Protein AF-A0AAD5XDE0-F1 (afdb_monomer)

Solvent-accessible surface area (backbone atoms only — not comparable to full-atom values): 5810 Å² total; per-residue (Å²): 108,71,64,60,55,40,43,76,72,72,43,90,77,86,78,88,85,82,67,97,66,61,72,67,60,57,49,52,55,57,67,74,42,80,64,44,77,44,78,33,34,77,71,50,62,71,32,70,64,49,51,50,52,54,50,50,36,52,75,72,69,40,50,71,48,80,42,72,55,66,83,90,67,62,72,61,60,48,44,72,79,40,73,67,70,83,78,82,81,129

Mean predicted aligned error: 9.75 Å

Secondary structure (DSSP, 8-state):
-HHHHHHHTT-------S----HHHHHHHHHH-SEEEEEE-HHHHTSHHHHHHHHHHHHTT-EEEEEE--SS-THHHHHHH-TTTT----

Sequence (90 aa):
PIAFLLEQNGFNVLFDKGVNVDSELYQSIIDDADLVVAFLSDDYAQSQNCQFELTLSKKKGKQIIPVYLTHSDLVKQITDIFPTWGKQCK

Structure (mmCIF, N/CA/C/O backbone):
data_AF-A0AAD5XDE0-F1
#
_entry.id   AF-A0AAD5XDE0-F1
#
loop_
_atom_site.group_PDB
_atom_site.id
_atom_site.type_symbol
_atom_site.label_atom_id
_atom_site.label_alt_id
_atom_site.label_comp_id
_atom_site.label_asym_id
_atom_site.label_entity_id
_atom_site.label_seq_id
_atom_site.pdbx_PDB_ins_code
_atom_site.Cartn_x
_atom_site.Cartn_y
_atom_site.Cartn_z
_atom_site.occupancy
_atom_site.B_iso_or_equiv
_atom_site.auth_seq_id
_atom_site.au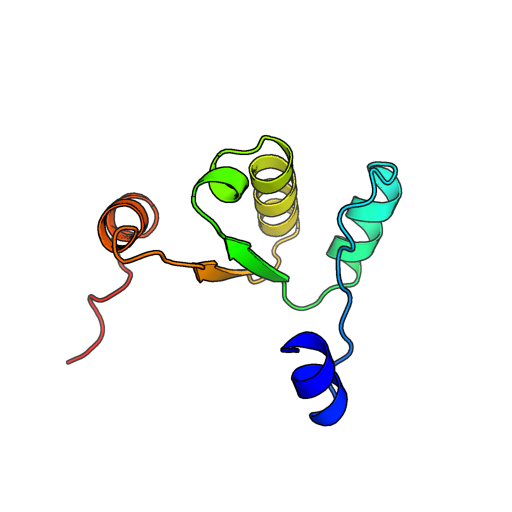th_comp_id
_atom_site.auth_asym_id
_atom_site.auth_atom_id
_atom_site.pdbx_PDB_model_num
ATOM 1 N N . PRO A 1 1 ? -10.457 -7.450 -12.684 1.00 71.25 1 PRO A N 1
ATOM 2 C CA . PRO A 1 1 ? -9.556 -6.632 -11.830 1.00 71.25 1 PRO A CA 1
ATOM 3 C C . PRO A 1 1 ? -9.819 -6.944 -10.355 1.00 71.25 1 PRO A C 1
ATOM 5 O O . PRO A 1 1 ? -10.974 -7.187 -10.020 1.00 71.25 1 PRO A O 1
ATOM 8 N N . ILE A 1 2 ? -8.796 -6.981 -9.495 1.00 79.88 2 ILE A N 1
ATOM 9 C CA . ILE A 1 2 ? -8.979 -7.381 -8.088 1.00 79.88 2 ILE A CA 1
ATOM 10 C C . ILE A 1 2 ? -9.934 -6.448 -7.327 1.00 79.88 2 ILE A C 1
ATOM 12 O O . ILE A 1 2 ? -10.767 -6.939 -6.577 1.00 79.88 2 ILE A O 1
ATOM 16 N N . ALA A 1 3 ? -9.906 -5.141 -7.616 1.00 82.00 3 ALA A N 1
ATOM 17 C CA . ALA A 1 3 ? -10.842 -4.165 -7.053 1.00 82.00 3 ALA A CA 1
ATOM 18 C C . ALA A 1 3 ? -12.308 -4.540 -7.331 1.00 82.00 3 ALA A C 1
ATOM 20 O O . ALA A 1 3 ? -13.087 -4.680 -6.398 1.00 82.00 3 ALA A O 1
ATOM 21 N N . PHE A 1 4 ? -12.647 -4.836 -8.591 1.00 81.44 4 PHE A N 1
ATOM 22 C CA . PHE A 1 4 ? -13.998 -5.266 -8.969 1.00 81.44 4 PHE A CA 1
ATOM 23 C C . PHE A 1 4 ? -14.439 -6.536 -8.227 1.00 81.44 4 PHE A C 1
ATOM 25 O O . PHE A 1 4 ? -15.573 -6.629 -7.779 1.00 81.44 4 PHE A O 1
ATOM 32 N N . LEU A 1 5 ? -13.552 -7.527 -8.078 1.00 84.75 5 LEU A N 1
ATOM 33 C CA . LEU A 1 5 ? -13.891 -8.756 -7.353 1.00 84.75 5 LEU A CA 1
ATOM 34 C C . LEU A 1 5 ? -14.148 -8.484 -5.868 1.00 84.75 5 LEU A C 1
ATOM 36 O O . LEU A 1 5 ? -15.078 -9.053 -5.309 1.00 84.75 5 LEU A O 1
ATOM 40 N N . LEU A 1 6 ? -13.361 -7.614 -5.238 1.00 87.00 6 LEU A N 1
ATOM 41 C CA . LEU A 1 6 ? -13.568 -7.214 -3.847 1.00 87.00 6 LEU A CA 1
ATOM 42 C C . LEU A 1 6 ? -14.900 -6.464 -3.676 1.00 87.00 6 LEU A C 1
ATOM 44 O O . LEU A 1 6 ? -15.676 -6.805 -2.787 1.00 87.00 6 LEU A O 1
ATOM 48 N N . GLU A 1 7 ? -15.223 -5.538 -4.579 1.00 91.19 7 GLU A N 1
ATOM 49 C CA . GLU A 1 7 ? -16.519 -4.843 -4.588 1.00 91.19 7 GLU A CA 1
ATOM 50 C C . GLU A 1 7 ? -17.694 -5.826 -4.734 1.00 91.19 7 GLU A C 1
ATOM 52 O O . GLU A 1 7 ? -18.659 -5.757 -3.976 1.00 91.19 7 GLU A O 1
ATOM 57 N N . GLN A 1 8 ? -17.599 -6.804 -5.647 1.00 93.31 8 GLN A N 1
ATOM 58 C CA . GLN A 1 8 ? -18.622 -7.851 -5.814 1.00 93.31 8 GLN A CA 1
ATOM 59 C C . GLN A 1 8 ? -18.799 -8.731 -4.567 1.00 93.31 8 GLN A C 1
ATOM 61 O O . GLN A 1 8 ? -19.860 -9.322 -4.381 1.00 93.31 8 GLN A O 1
ATOM 66 N N . ASN A 1 9 ? -17.778 -8.819 -3.712 1.00 93.50 9 ASN A N 1
ATOM 67 C CA . ASN A 1 9 ? -17.829 -9.554 -2.449 1.00 93.50 9 ASN A CA 1
ATOM 68 C C . ASN A 1 9 ? -18.196 -8.657 -1.249 1.00 93.50 9 ASN A C 1
ATOM 70 O O . ASN A 1 9 ? -18.099 -9.101 -0.108 1.00 93.50 9 ASN A O 1
ATOM 74 N N . GLY A 1 10 ? -18.649 -7.421 -1.493 1.00 94.38 10 GLY A N 1
ATOM 75 C CA . GLY A 1 10 ? -19.183 -6.526 -0.464 1.00 94.38 10 GLY A CA 1
ATOM 76 C C . GLY A 1 10 ? -18.139 -5.693 0.280 1.00 94.38 10 GLY A C 1
ATOM 77 O O . GLY A 1 10 ? -18.463 -5.112 1.314 1.00 94.38 10 GLY A O 1
ATOM 78 N N . PHE A 1 11 ? -16.901 -5.618 -0.218 1.00 91.31 11 PHE A N 1
ATOM 79 C CA . PHE A 1 11 ? -15.876 -4.744 0.351 1.00 91.31 11 PHE A CA 1
ATOM 80 C C . PHE A 1 11 ? -15.962 -3.331 -0.238 1.00 91.31 11 PHE A C 1
ATOM 82 O O . PHE A 1 11 ? -16.123 -3.162 -1.447 1.00 91.31 11 PHE A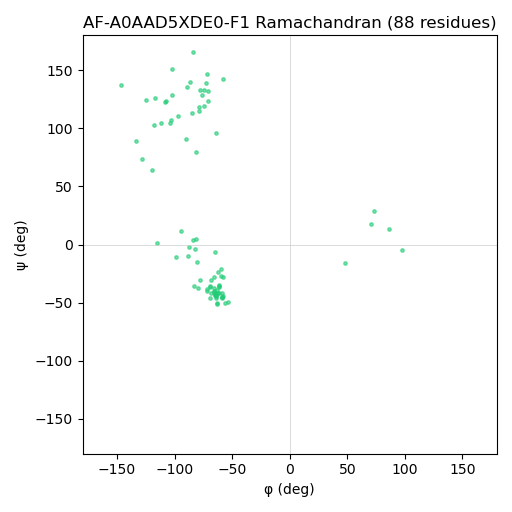 O 1
ATOM 89 N N . ASN A 1 12 ? -15.770 -2.314 0.606 1.00 91.12 12 ASN A N 1
ATOM 90 C CA . ASN A 1 12 ? -15.541 -0.943 0.153 1.00 91.12 12 ASN A CA 1
ATOM 91 C C . ASN A 1 12 ? -14.080 -0.811 -0.282 1.00 91.12 12 ASN A C 1
ATOM 93 O O . ASN A 1 12 ? -13.173 -0.947 0.539 1.00 91.12 12 ASN A O 1
ATOM 97 N N . VAL A 1 13 ? -13.847 -0.572 -1.571 1.00 89.12 13 VAL A N 1
ATOM 98 C CA . VAL A 1 13 ? -12.496 -0.510 -2.135 1.00 89.12 13 VAL A CA 1
ATOM 99 C C . VAL A 1 13 ? -12.136 0.929 -2.477 1.00 89.12 13 VAL A C 1
ATOM 101 O O . VAL A 1 13 ? -12.807 1.581 -3.272 1.00 89.12 13 VAL A O 1
ATOM 104 N N . LEU A 1 14 ? -11.027 1.399 -1.911 1.00 85.62 14 LEU A N 1
ATOM 105 C CA . LEU A 1 14 ? -10.347 2.616 -2.341 1.00 85.62 14 LEU A CA 1
ATOM 106 C C . LEU A 1 14 ? -9.132 2.200 -3.172 1.00 85.62 14 LEU A C 1
ATOM 108 O O . LEU A 1 14 ? -8.350 1.349 -2.753 1.00 85.62 14 LEU A O 1
ATOM 112 N N . PHE A 1 15 ? -8.997 2.762 -4.372 1.00 79.38 15 PHE A N 1
ATOM 113 C CA . PHE A 1 15 ? -7.932 2.408 -5.309 1.00 79.38 15 PHE A CA 1
ATOM 114 C C . PHE A 1 15 ? -7.156 3.653 -5.730 1.00 79.38 15 PHE A C 1
ATOM 116 O O . PHE A 1 15 ? -7.751 4.599 -6.255 1.00 79.38 15 PHE A O 1
ATOM 123 N N . ASP A 1 16 ? -5.835 3.633 -5.541 1.00 74.25 16 ASP A N 1
ATOM 124 C CA . ASP A 1 16 ? -4.963 4.682 -6.058 1.00 74.25 16 ASP A CA 1
ATOM 125 C C . ASP A 1 16 ? -4.801 4.524 -7.576 1.00 74.25 16 ASP A C 1
ATOM 127 O O . ASP A 1 16 ? -4.321 3.507 -8.078 1.00 74.25 16 ASP A O 1
ATOM 131 N N . LYS A 1 17 ? -5.218 5.549 -8.324 1.00 68.56 17 LYS A N 1
ATOM 132 C CA . LYS A 1 17 ? -5.089 5.598 -9.786 1.00 68.56 17 LYS A CA 1
ATOM 133 C C . LYS A 1 17 ? -3.711 6.089 -10.251 1.00 68.56 17 LYS A C 1
ATOM 135 O O . LYS A 1 17 ? -3.525 6.252 -11.454 1.00 68.56 17 LYS A O 1
ATOM 140 N N . GLY A 1 18 ? -2.768 6.331 -9.338 1.00 63.75 18 GLY A N 1
ATOM 141 C CA . GLY A 1 18 ? -1.426 6.828 -9.647 1.00 63.75 18 GLY A CA 1
ATOM 142 C C . GLY A 1 18 ? -1.418 8.301 -10.056 1.00 63.75 18 GLY A C 1
ATOM 143 O O . GLY A 1 18 ? -0.587 8.725 -10.858 1.00 63.75 18 GLY A O 1
ATOM 144 N N . VAL A 1 19 ? -2.378 9.080 -9.557 1.00 61.22 19 VAL A N 1
ATOM 145 C CA . VAL A 1 19 ? -2.421 10.530 -9.776 1.00 61.22 19 VAL A CA 1
ATOM 146 C C . VAL A 1 19 ? -1.621 11.180 -8.653 1.00 61.22 19 VAL A C 1
ATOM 148 O O . VAL A 1 19 ? -1.800 10.807 -7.504 1.00 61.22 19 VAL A O 1
ATOM 151 N N . ASN A 1 20 ? -0.763 12.159 -8.956 1.00 62.47 20 ASN A N 1
ATOM 152 C CA . ASN A 1 20 ? -0.151 12.984 -7.910 1.00 62.47 20 ASN A CA 1
ATOM 153 C C . ASN A 1 20 ? -1.257 13.779 -7.211 1.00 62.47 20 ASN A C 1
ATOM 155 O O . ASN A 1 20 ? -1.692 14.815 -7.713 1.00 62.47 20 ASN A O 1
ATOM 159 N N . VAL A 1 21 ? -1.741 13.253 -6.093 1.00 62.03 21 VAL A N 1
ATOM 160 C CA . VAL A 1 21 ? -2.705 13.918 -5.222 1.00 62.03 21 VAL A CA 1
ATOM 161 C C . VAL A 1 21 ? -1.996 14.495 -4.004 1.00 62.03 21 VAL A C 1
ATOM 163 O O . VAL A 1 21 ? -0.952 14.003 -3.575 1.00 62.03 21 VAL A O 1
ATOM 166 N N . ASP A 1 22 ? -2.551 15.581 -3.471 1.00 67.44 22 ASP A N 1
ATOM 167 C CA . ASP A 1 22 ? -1.990 16.256 -2.307 1.00 67.44 22 ASP A CA 1
ATOM 168 C C . ASP A 1 22 ? -1.888 15.299 -1.111 1.00 67.44 22 ASP A C 1
ATOM 170 O O . ASP A 1 22 ? -2.756 14.456 -0.864 1.00 67.44 22 ASP A O 1
ATOM 174 N N . SER A 1 23 ? -0.813 15.448 -0.339 1.00 67.31 23 SER A N 1
ATOM 175 C CA . SER A 1 23 ? -0.469 14.569 0.787 1.00 67.31 23 SER A CA 1
ATOM 176 C C . SER A 1 23 ? -1.538 14.512 1.887 1.00 67.31 23 SER A C 1
ATOM 178 O O . SER A 1 23 ? -1.576 13.554 2.661 1.00 67.31 23 SER A O 1
ATOM 180 N N . GLU A 1 24 ? -2.417 15.511 1.972 1.00 75.44 24 GLU A N 1
ATOM 181 C CA . GLU A 1 24 ? -3.557 15.534 2.895 1.00 75.44 24 GLU A CA 1
ATOM 182 C C . GLU A 1 24 ? -4.655 14.547 2.484 1.00 75.44 24 GLU A C 1
ATOM 184 O O . GLU A 1 24 ? -5.192 13.838 3.334 1.00 75.44 24 GLU A O 1
ATOM 189 N N . LEU A 1 25 ? -4.936 14.431 1.183 1.00 72.44 25 LEU A N 1
ATOM 190 C CA . LEU A 1 25 ? -5.935 13.495 0.671 1.00 72.44 25 LEU A CA 1
ATOM 191 C C . LEU A 1 25 ? -5.471 12.040 0.830 1.00 72.44 25 LEU A C 1
ATOM 193 O O . LEU A 1 25 ? -6.262 11.161 1.157 1.00 72.44 25 LEU A O 1
ATOM 197 N N . TYR A 1 26 ? -4.173 11.779 0.669 1.00 74.44 26 TYR A N 1
ATOM 198 C CA . TYR A 1 26 ? -3.605 10.459 0.955 1.00 74.44 26 TYR A CA 1
ATOM 199 C C . TYR A 1 26 ? -3.738 10.072 2.429 1.00 74.44 26 TYR A C 1
ATOM 201 O O . TYR A 1 26 ? -4.016 8.918 2.758 1.00 74.44 26 TYR A O 1
ATOM 209 N N . GLN A 1 27 ? -3.550 11.036 3.330 1.00 81.00 27 GLN A N 1
ATOM 210 C CA . GLN A 1 27 ? -3.690 10.792 4.759 1.00 81.00 27 GLN A CA 1
ATOM 211 C C . GLN A 1 27 ? -5.125 10.434 5.139 1.00 81.00 27 GLN A C 1
ATOM 213 O O . GLN A 1 27 ? -5.293 9.479 5.897 1.00 81.00 27 GLN A O 1
ATOM 218 N N . SER A 1 28 ? -6.125 11.137 4.595 1.00 81.88 28 SER A N 1
ATOM 219 C CA . SER A 1 28 ? -7.533 10.840 4.882 1.00 81.88 28 SER A CA 1
ATOM 220 C C . SER A 1 28 ? -7.959 9.474 4.341 1.00 81.88 28 SER A C 1
ATOM 222 O O . SER A 1 28 ? -8.600 8.711 5.057 1.00 81.88 28 SER A O 1
ATOM 224 N N . ILE A 1 29 ? -7.513 9.103 3.136 1.00 83.00 29 ILE A N 1
ATOM 225 C CA . ILE A 1 29 ? -7.781 7.777 2.554 1.00 83.00 29 ILE A CA 1
ATOM 226 C C . ILE A 1 29 ? -7.247 6.658 3.454 1.00 83.00 29 ILE A C 1
ATOM 228 O O . ILE A 1 29 ? -7.933 5.666 3.693 1.00 83.00 29 ILE A O 1
ATOM 232 N N . ILE A 1 30 ? -6.022 6.806 3.966 1.00 85.06 30 ILE A N 1
ATOM 233 C CA . ILE A 1 30 ? -5.435 5.807 4.865 1.00 85.06 30 ILE A CA 1
ATOM 234 C C . ILE A 1 30 ? -6.158 5.809 6.217 1.00 85.06 30 ILE A C 1
ATOM 236 O O . ILE A 1 30 ? -6.331 4.743 6.805 1.00 85.06 30 ILE A O 1
ATOM 240 N N . ASP A 1 31 ? -6.582 6.971 6.722 1.00 87.56 31 ASP A N 1
ATOM 241 C CA . ASP A 1 31 ? -7.335 7.071 7.978 1.00 87.56 31 ASP A CA 1
ATOM 242 C C . ASP A 1 31 ? -8.664 6.319 7.927 1.00 87.56 31 ASP A C 1
ATOM 244 O O . ASP A 1 31 ? -8.963 5.592 8.877 1.00 87.56 31 ASP A O 1
ATOM 248 N N . ASP A 1 32 ? -9.386 6.408 6.815 1.00 86.94 32 ASP A N 1
ATOM 249 C CA . ASP A 1 32 ? -10.689 5.759 6.644 1.00 86.94 32 ASP A CA 1
ATOM 250 C C . ASP A 1 32 ? -10.584 4.268 6.278 1.00 86.94 32 ASP A C 1
ATOM 252 O O . ASP A 1 32 ? -11.561 3.529 6.381 1.00 86.94 32 ASP A O 1
ATOM 256 N N . 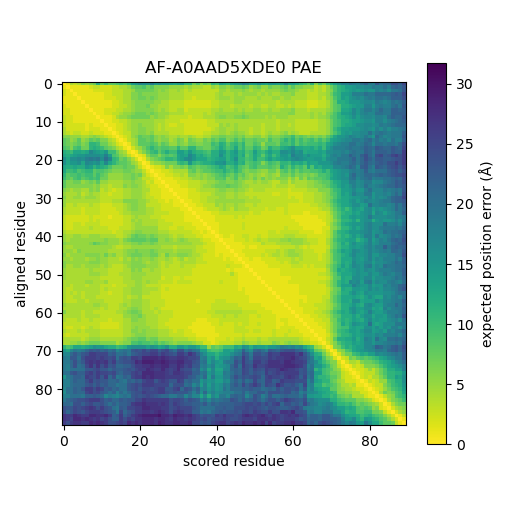ALA A 1 33 ? -9.405 3.794 5.865 1.00 90.06 33 ALA A N 1
ATOM 257 C CA . ALA A 1 33 ? -9.198 2.394 5.509 1.00 90.06 33 ALA A CA 1
ATOM 258 C C . ALA A 1 33 ? -9.044 1.495 6.749 1.00 90.06 33 ALA A C 1
ATOM 260 O O . ALA A 1 33 ? -8.227 1.765 7.634 1.00 90.06 33 ALA A O 1
ATOM 261 N N . ASP A 1 34 ? -9.752 0.365 6.773 1.00 91.38 34 ASP A N 1
ATOM 262 C CA . ASP A 1 34 ? -9.563 -0.688 7.785 1.00 91.38 34 ASP A CA 1
ATOM 263 C C . ASP A 1 34 ? -8.323 -1.556 7.502 1.00 91.38 34 ASP A C 1
ATOM 265 O O . ASP A 1 34 ? -7.670 -2.075 8.410 1.00 91.38 34 ASP A O 1
ATOM 269 N N . LEU A 1 35 ? -7.991 -1.713 6.218 1.00 91.62 35 LEU A N 1
ATOM 270 C CA . LEU A 1 35 ? -6.974 -2.622 5.701 1.00 91.62 35 LEU A CA 1
ATOM 271 C C . LEU A 1 35 ? -6.314 -2.007 4.465 1.00 91.62 35 LEU A C 1
ATOM 273 O O . LEU A 1 35 ? -7.000 -1.500 3.580 1.00 91.62 35 LEU A O 1
ATOM 277 N N . VAL A 1 36 ? -4.990 -2.115 4.368 1.00 91.50 36 VAL A N 1
ATOM 278 C CA . VAL A 1 36 ? -4.222 -1.678 3.196 1.00 91.50 36 VAL A CA 1
ATOM 279 C C . VAL A 1 36 ? -3.708 -2.901 2.445 1.00 91.50 36 VAL A C 1
ATOM 281 O O . VAL A 1 36 ? -2.979 -3.719 3.005 1.00 91.50 36 VAL A O 1
ATOM 284 N N . VAL A 1 37 ? -4.054 -3.026 1.164 1.00 90.88 37 VAL A N 1
ATOM 285 C CA . VAL A 1 37 ? -3.489 -4.050 0.271 1.00 90.88 37 VAL A CA 1
ATOM 286 C C . VAL A 1 37 ? -2.453 -3.382 -0.626 1.00 90.88 37 VAL A C 1
ATOM 288 O O 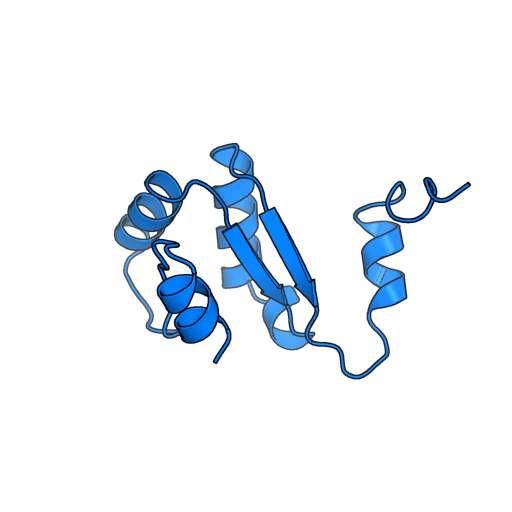. VAL A 1 37 ? -2.805 -2.621 -1.523 1.00 90.88 37 VAL A O 1
ATOM 291 N N . ALA A 1 38 ? -1.174 -3.651 -0.370 1.00 89.56 38 ALA A N 1
ATOM 292 C CA . ALA A 1 38 ? -0.068 -3.015 -1.078 1.00 89.56 38 ALA A CA 1
ATOM 293 C C . ALA A 1 38 ? 0.429 -3.920 -2.207 1.00 89.56 38 ALA A C 1
ATOM 295 O O . ALA A 1 38 ? 1.032 -4.961 -1.945 1.00 89.56 38 ALA A O 1
ATOM 296 N N . PHE A 1 39 ? 0.191 -3.530 -3.459 1.00 87.00 39 PHE A N 1
ATOM 297 C CA . PHE A 1 39 ? 0.715 -4.241 -4.625 1.00 87.00 39 PHE A CA 1
ATOM 298 C C . PHE A 1 39 ? 2.135 -3.767 -4.932 1.00 87.00 39 PHE A C 1
ATOM 300 O O . PHE A 1 39 ? 2.343 -2.620 -5.313 1.00 87.00 39 PHE A O 1
ATOM 307 N N . LEU A 1 40 ? 3.115 -4.649 -4.754 1.00 86.69 40 LEU A N 1
ATOM 308 C CA . LEU A 1 40 ? 4.535 -4.313 -4.791 1.00 86.69 40 LEU A CA 1
ATOM 309 C C . LEU A 1 40 ? 5.199 -4.943 -6.017 1.00 86.69 40 LEU A C 1
ATOM 311 O O . LEU A 1 40 ? 5.444 -6.148 -6.028 1.00 86.69 40 LEU A O 1
ATOM 315 N N . SER A 1 41 ? 5.489 -4.139 -7.041 1.00 84.00 41 SER A N 1
ATOM 316 C CA . SER A 1 41 ? 6.483 -4.493 -8.065 1.00 84.00 41 SER A CA 1
ATOM 317 C C . SER A 1 41 ? 7.893 -4.123 -7.593 1.00 84.00 41 SER A C 1
ATOM 319 O O . SER A 1 41 ? 8.039 -3.347 -6.645 1.00 84.00 41 SER A O 1
ATOM 321 N N . ASP A 1 42 ? 8.923 -4.639 -8.271 1.00 82.31 42 ASP A N 1
ATOM 322 C CA . ASP A 1 42 ? 10.327 -4.306 -7.984 1.00 82.31 42 ASP A CA 1
ATOM 323 C C . ASP A 1 42 ? 10.575 -2.789 -7.988 1.00 82.31 42 ASP A C 1
ATOM 325 O O . ASP A 1 42 ? 11.117 -2.240 -7.026 1.00 82.31 42 ASP A O 1
ATOM 329 N N . ASP A 1 43 ? 10.114 -2.104 -9.038 1.00 82.75 43 ASP A N 1
ATOM 330 C CA . ASP A 1 43 ? 10.302 -0.660 -9.199 1.00 82.75 43 ASP A CA 1
ATOM 331 C C . ASP A 1 43 ? 9.507 0.139 -8.160 1.00 82.75 43 ASP A C 1
ATOM 333 O O . ASP A 1 43 ? 10.003 1.109 -7.581 1.00 82.75 43 ASP A O 1
ATOM 337 N N . TYR A 1 44 ? 8.263 -0.271 -7.891 1.00 82.38 44 TYR A N 1
ATOM 338 C CA . TYR A 1 44 ? 7.398 0.468 -6.978 1.00 82.38 44 TYR A CA 1
ATOM 339 C C . TYR A 1 44 ? 7.856 0.323 -5.526 1.00 82.38 44 TYR A C 1
ATOM 341 O O . TYR A 1 44 ? 7.874 1.319 -4.804 1.00 82.38 44 TYR A O 1
ATOM 349 N N . ALA A 1 45 ? 8.319 -0.862 -5.116 1.00 83.62 45 ALA A N 1
ATOM 350 C CA . ALA A 1 45 ? 8.841 -1.100 -3.769 1.00 83.62 45 ALA A CA 1
ATOM 351 C C . ALA A 1 45 ? 10.053 -0.209 -3.423 1.00 83.62 45 ALA A C 1
ATOM 353 O O . ALA A 1 45 ? 10.273 0.113 -2.254 1.00 83.62 45 ALA A O 1
ATOM 354 N N . GLN A 1 46 ? 10.823 0.219 -4.429 1.00 83.12 46 GLN A N 1
ATOM 355 C CA . GLN A 1 46 ? 11.967 1.122 -4.263 1.00 83.12 46 GLN A CA 1
ATOM 356 C C . GLN A 1 46 ? 11.584 2.608 -4.324 1.00 83.12 46 GLN A C 1
ATOM 358 O O . GLN A 1 46 ? 12.406 3.471 -4.010 1.00 83.12 46 GLN A O 1
ATOM 363 N N . SER A 1 47 ? 10.347 2.928 -4.707 1.00 82.94 47 SER A N 1
ATOM 364 C CA . SER A 1 47 ? 9.894 4.309 -4.849 1.00 82.94 47 SER A CA 1
ATOM 365 C C . SER A 1 47 ? 9.713 5.009 -3.497 1.00 82.94 47 SER A C 1
ATOM 367 O O . SER A 1 47 ? 9.295 4.411 -2.502 1.00 82.94 47 SER A O 1
ATOM 369 N N . GLN A 1 48 ? 9.980 6.319 -3.470 1.00 85.56 48 GLN A N 1
ATOM 370 C CA . GLN A 1 48 ? 9.751 7.151 -2.282 1.00 85.56 48 GLN A CA 1
ATOM 371 C C . GLN A 1 48 ? 8.272 7.169 -1.869 1.00 85.56 48 GLN A C 1
ATOM 373 O O . GLN A 1 48 ? 7.979 7.159 -0.675 1.00 85.56 48 GLN A O 1
ATOM 378 N N . ASN A 1 49 ? 7.353 7.130 -2.839 1.00 83.12 49 ASN A N 1
ATOM 379 C CA . ASN A 1 49 ? 5.912 7.118 -2.584 1.00 83.12 49 ASN A CA 1
ATOM 380 C C . ASN A 1 49 ? 5.496 5.854 -1.826 1.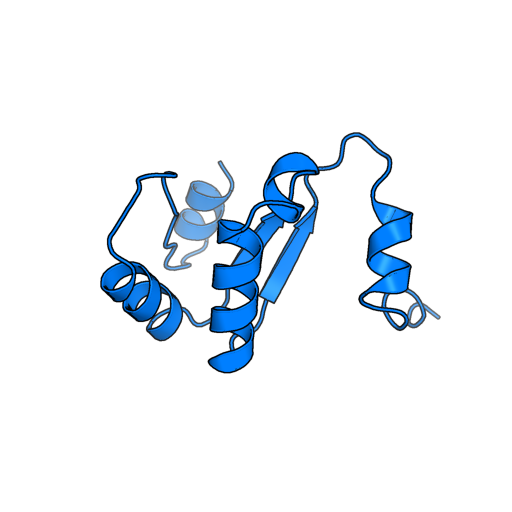00 83.12 49 ASN A C 1
ATOM 382 O O . ASN A 1 49 ? 4.909 5.954 -0.752 1.00 83.12 49 ASN A O 1
ATOM 386 N N . CYS A 1 50 ? 5.904 4.676 -2.308 1.00 85.69 50 CYS A N 1
ATOM 387 C CA . CYS A 1 50 ? 5.622 3.411 -1.629 1.00 85.69 50 CYS A CA 1
ATOM 388 C C . CYS A 1 50 ? 6.176 3.404 -0.196 1.00 85.69 50 CYS A C 1
ATOM 390 O O . CYS A 1 50 ? 5.487 3.014 0.748 1.00 85.69 50 CYS A O 1
ATOM 392 N N . GLN A 1 51 ? 7.414 3.872 0.002 1.00 86.62 51 GLN A N 1
ATOM 393 C CA . GLN A 1 51 ? 8.003 3.948 1.342 1.00 86.62 51 GLN A CA 1
ATOM 394 C C . GLN A 1 51 ? 7.224 4.893 2.265 1.00 86.62 51 GLN A C 1
ATOM 396 O O . GLN A 1 51 ? 6.999 4.562 3.434 1.00 86.62 51 GLN A O 1
ATOM 401 N N . PHE A 1 52 ? 6.794 6.047 1.753 1.00 86.00 52 PHE A N 1
ATOM 402 C CA . PHE A 1 52 ? 5.989 7.012 2.494 1.00 86.00 52 PHE A CA 1
ATOM 403 C C . PHE A 1 52 ? 4.629 6.426 2.895 1.00 86.00 52 PHE A C 1
ATOM 405 O O . PHE A 1 52 ? 4.284 6.441 4.078 1.00 86.00 52 PHE A O 1
ATOM 412 N N . GLU A 1 53 ? 3.893 5.845 1.949 1.00 86.12 53 GLU A N 1
ATOM 413 C CA . GLU A 1 53 ? 2.555 5.283 2.164 1.00 86.12 53 GLU A CA 1
ATOM 414 C C . GLU A 1 53 ? 2.567 4.102 3.140 1.00 86.12 53 GLU A C 1
ATOM 416 O O . GLU A 1 53 ? 1.749 4.044 4.066 1.00 86.12 53 GLU A O 1
ATOM 421 N N . LEU A 1 54 ? 3.530 3.184 3.001 1.00 88.94 54 LEU A N 1
ATOM 422 C CA . LEU A 1 54 ? 3.688 2.054 3.920 1.00 88.94 54 LEU A CA 1
ATOM 423 C C . LEU A 1 54 ? 4.063 2.522 5.329 1.00 88.94 54 LEU A C 1
ATOM 425 O O . LEU A 1 54 ? 3.522 2.019 6.319 1.00 88.94 54 LEU A O 1
ATOM 429 N N . THR A 1 55 ? 4.958 3.509 5.437 1.00 89.31 55 THR A N 1
ATOM 430 C CA . THR A 1 55 ? 5.356 4.081 6.732 1.00 89.31 55 THR A CA 1
ATOM 431 C C . THR A 1 55 ? 4.179 4.775 7.407 1.00 89.31 55 THR A C 1
ATOM 433 O O . THR A 1 55 ? 3.953 4.585 8.604 1.00 89.31 55 THR A O 1
ATOM 436 N N . LEU A 1 56 ? 3.399 5.544 6.648 1.00 88.62 56 LEU A N 1
ATOM 437 C CA . LEU A 1 56 ? 2.214 6.238 7.134 1.00 88.62 56 LEU A CA 1
ATOM 438 C C . LEU A 1 56 ? 1.132 5.253 7.594 1.00 88.62 56 LEU A C 1
ATOM 440 O O . LEU A 1 56 ? 0.616 5.391 8.703 1.00 88.62 56 LEU A O 1
ATOM 444 N N . SER A 1 57 ? 0.858 4.221 6.795 1.00 90.00 57 SER A N 1
ATOM 445 C CA . SER A 1 57 ? -0.091 3.149 7.122 1.00 90.00 57 SER A CA 1
ATOM 446 C C . SER A 1 57 ? 0.306 2.427 8.410 1.00 90.00 57 SER A C 1
ATOM 448 O O . SER A 1 57 ? -0.509 2.266 9.319 1.00 90.00 57 SER A O 1
ATOM 450 N N . LYS A 1 58 ? 1.593 2.085 8.553 1.00 89.94 58 LYS A N 1
ATOM 451 C CA . LYS A 1 58 ? 2.126 1.466 9.772 1.00 89.94 58 LYS A CA 1
ATOM 452 C C . LYS A 1 58 ? 2.028 2.398 10.981 1.00 89.94 58 LYS A C 1
ATOM 454 O O . LYS A 1 58 ? 1.630 1.957 12.057 1.00 89.94 58 LYS A O 1
ATOM 459 N N . LYS A 1 59 ? 2.354 3.686 10.820 1.00 90.62 59 LYS A N 1
ATOM 460 C CA . LYS A 1 59 ? 2.243 4.699 11.884 1.00 90.62 59 LYS A CA 1
ATOM 461 C C . LYS A 1 59 ? 0.797 4.867 12.360 1.00 90.62 59 LYS A C 1
ATOM 463 O O . LYS A 1 59 ? 0.575 5.068 13.549 1.00 90.62 59 LYS A O 1
ATOM 468 N N . LYS A 1 60 ? -0.170 4.754 11.448 1.00 90.19 60 LYS A N 1
ATOM 469 C CA . LYS A 1 60 ? -1.613 4.793 11.732 1.00 90.19 60 LYS A CA 1
ATOM 470 C C . LYS A 1 60 ? -2.173 3.452 12.238 1.00 90.19 60 LYS A C 1
ATOM 472 O O . LYS A 1 60 ? -3.377 3.336 12.428 1.00 90.19 60 LYS A O 1
ATOM 477 N N . GLY A 1 61 ? -1.323 2.444 12.466 1.00 91.62 61 GLY A N 1
ATOM 478 C CA . GLY A 1 61 ? -1.725 1.143 13.007 1.00 91.62 61 GLY A CA 1
ATOM 479 C C . GLY A 1 61 ? -2.535 0.284 12.036 1.00 91.62 61 GLY A C 1
ATOM 480 O O . GLY A 1 61 ? -3.210 -0.647 12.468 1.00 91.62 61 GLY A O 1
ATOM 481 N N . LYS A 1 62 ? -2.490 0.593 10.737 1.00 91.75 62 LYS A N 1
ATOM 482 C CA . LYS A 1 62 ? -3.250 -0.131 9.719 1.00 91.75 62 LYS A CA 1
ATOM 483 C C . LYS A 1 62 ? -2.644 -1.509 9.486 1.00 91.75 62 LYS A C 1
ATOM 485 O O . LYS A 1 62 ? -1.421 -1.660 9.427 1.00 91.75 62 LYS A O 1
ATOM 490 N N . GLN A 1 63 ? -3.501 -2.515 9.328 1.00 92.56 63 GLN A N 1
ATOM 491 C CA . GLN A 1 63 ? -3.066 -3.825 8.863 1.00 92.56 63 GLN A CA 1
ATOM 492 C C . GLN A 1 63 ? -2.695 -3.717 7.381 1.00 92.56 63 GLN A C 1
ATOM 494 O O . GLN A 1 63 ? -3.444 -3.149 6.588 1.00 92.56 63 GLN A O 1
ATOM 499 N N . ILE A 1 64 ? -1.533 -4.255 7.014 1.00 92.56 64 ILE A N 1
ATOM 500 C CA . ILE A 1 64 ? -1.019 -4.210 5.643 1.00 92.56 64 ILE A CA 1
ATOM 501 C C . ILE A 1 64 ? -0.901 -5.641 5.123 1.00 92.56 64 ILE A C 1
ATOM 503 O O . ILE A 1 64 ? -0.242 -6.473 5.749 1.00 92.56 64 ILE A O 1
ATOM 507 N N . ILE A 1 65 ? -1.516 -5.918 3.975 1.00 91.94 65 ILE A N 1
ATOM 508 C CA . ILE A 1 65 ? -1.333 -7.154 3.210 1.00 91.94 65 ILE A CA 1
ATOM 509 C C . ILE A 1 65 ? -0.445 -6.829 2.006 1.00 91.94 65 ILE A C 1
ATOM 511 O O . ILE A 1 65 ? -0.922 -6.213 1.050 1.00 91.94 65 ILE A O 1
ATOM 515 N N . PRO A 1 66 ? 0.841 -7.213 2.028 1.00 87.75 66 PRO A N 1
ATOM 516 C CA . PRO A 1 66 ? 1.700 -7.052 0.868 1.00 87.75 66 PRO A CA 1
ATOM 517 C C . PRO A 1 66 ? 1.374 -8.122 -0.183 1.00 87.75 66 PRO A C 1
ATOM 519 O O . PRO A 1 66 ? 1.346 -9.318 0.110 1.00 87.75 66 PRO A O 1
ATOM 522 N N . VAL A 1 67 ? 1.156 -7.690 -1.422 1.00 87.06 67 VAL A N 1
ATOM 523 C CA . VAL A 1 67 ? 0.958 -8.545 -2.596 1.00 87.06 67 VAL A CA 1
ATOM 524 C C . VAL A 1 67 ? 2.086 -8.265 -3.576 1.00 87.06 67 VAL A C 1
ATOM 526 O O . VAL A 1 67 ? 2.090 -7.258 -4.279 1.00 87.06 67 VAL A O 1
ATOM 529 N N . TYR A 1 68 ? 3.064 -9.161 -3.622 1.00 81.25 68 TYR A N 1
ATOM 530 C CA . TYR A 1 68 ? 4.219 -9.000 -4.495 1.00 81.25 68 TYR A CA 1
ATOM 531 C C . TYR A 1 68 ? 3.871 -9.382 -5.931 1.00 81.25 68 TYR A C 1
ATOM 533 O O . TYR A 1 68 ? 3.539 -10.532 -6.231 1.00 81.25 68 TYR A O 1
ATOM 541 N N . LEU A 1 69 ? 3.980 -8.404 -6.822 1.00 77.88 69 LEU A N 1
ATOM 542 C CA . LEU A 1 69 ? 3.854 -8.567 -8.260 1.00 77.88 69 LEU A CA 1
ATOM 543 C C . LEU A 1 69 ? 5.198 -9.078 -8.784 1.00 77.88 69 LEU A C 1
ATOM 545 O O . LEU A 1 69 ? 6.045 -8.319 -9.242 1.00 77.88 69 LEU A O 1
ATOM 549 N N . THR A 1 70 ? 5.427 -10.377 -8.618 1.00 66.44 70 THR A N 1
ATOM 550 C CA . THR A 1 70 ? 6.674 -11.023 -9.031 1.00 66.44 70 THR A CA 1
ATOM 551 C C . THR A 1 70 ? 6.749 -11.184 -10.550 1.00 66.44 70 THR A C 1
ATOM 553 O O . THR A 1 70 ? 5.856 -11.762 -11.165 1.00 66.44 70 THR A O 1
ATOM 556 N N . HIS A 1 71 ? 7.893 -10.820 -11.134 1.00 56.81 71 HIS A N 1
ATOM 557 C CA . HIS A 1 71 ? 8.582 -11.735 -12.043 1.00 56.81 71 HIS A CA 1
ATOM 558 C C . HIS A 1 71 ? 9.554 -12.567 -11.182 1.00 56.81 71 HIS A C 1
ATOM 560 O O . HIS A 1 71 ? 10.656 -12.141 -10.879 1.00 56.81 71 HIS A O 1
ATOM 566 N N . SER A 1 72 ? 9.083 -13.712 -10.684 1.00 49.66 72 SER A N 1
ATOM 567 C CA . SER A 1 72 ? 9.814 -14.813 -10.015 1.00 49.66 72 SER A CA 1
ATOM 568 C C . SER A 1 72 ? 10.855 -14.604 -8.878 1.00 49.66 72 SER A C 1
ATOM 570 O O . SER A 1 72 ? 11.075 -15.587 -8.177 1.00 49.66 72 SER A O 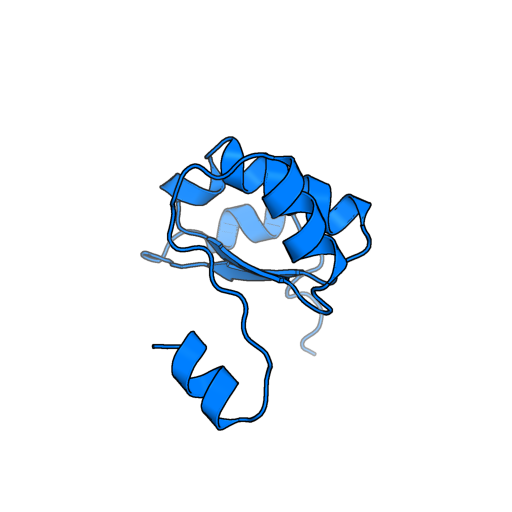1
ATOM 572 N N . ASP A 1 73 ? 11.441 -13.437 -8.568 1.00 51.03 73 ASP A N 1
ATOM 573 C CA . ASP A 1 73 ? 12.684 -13.406 -7.744 1.00 51.03 73 ASP A CA 1
ATOM 574 C C . ASP A 1 73 ? 12.626 -12.737 -6.343 1.00 51.03 73 ASP A C 1
ATOM 576 O O . ASP A 1 73 ? 13.617 -12.738 -5.605 1.00 51.03 73 ASP A O 1
ATOM 580 N N . LEU A 1 74 ? 11.474 -12.235 -5.884 1.00 54.09 74 LEU A N 1
ATOM 581 C CA . LEU A 1 74 ? 11.387 -11.426 -4.646 1.00 54.09 74 LEU A CA 1
ATOM 582 C C . LEU A 1 74 ? 11.326 -12.184 -3.305 1.00 54.09 74 LEU A C 1
ATOM 584 O O . LEU A 1 74 ? 11.379 -11.559 -2.244 1.00 54.09 74 LEU A O 1
ATOM 588 N N . VAL A 1 75 ? 11.270 -13.520 -3.303 1.00 55.19 75 VAL A N 1
ATOM 589 C CA . VAL A 1 75 ? 11.164 -14.327 -2.063 1.00 55.19 75 VAL A CA 1
ATOM 590 C C . VAL A 1 75 ? 12.327 -14.065 -1.085 1.00 55.19 75 VAL A C 1
ATOM 592 O O . VAL A 1 75 ? 12.159 -14.159 0.133 1.00 55.19 75 VAL A O 1
ATOM 595 N N . LYS A 1 76 ? 13.503 -13.671 -1.593 1.00 54.31 76 LYS A N 1
ATOM 596 C CA . LYS A 1 76 ? 14.682 -13.387 -0.759 1.00 54.31 76 LYS A CA 1
ATOM 597 C C . LYS A 1 76 ? 14.532 -12.122 0.092 1.00 54.31 76 LYS A C 1
ATOM 599 O O . LYS A 1 76 ? 14.774 -12.191 1.289 1.00 54.31 76 LYS A O 1
ATOM 604 N N . GLN A 1 77 ? 14.055 -11.012 -0.475 1.00 56.53 77 GLN A N 1
ATOM 605 C CA . GLN A 1 77 ? 13.966 -9.735 0.255 1.00 56.53 77 GLN A CA 1
ATOM 606 C C . GLN A 1 77 ? 12.910 -9.763 1.371 1.00 56.53 77 GLN A C 1
ATOM 608 O O . GLN A 1 77 ? 13.065 -9.128 2.411 1.00 56.53 77 GLN A O 1
ATOM 613 N N . ILE A 1 78 ? 11.847 -10.551 1.189 1.00 53.62 78 ILE A N 1
ATOM 614 C CA . ILE A 1 78 ? 10.787 -10.727 2.193 1.00 53.62 78 ILE A CA 1
ATOM 615 C C . ILE A 1 78 ? 11.326 -11.417 3.445 1.00 53.62 78 ILE A C 1
ATOM 617 O O . ILE A 1 78 ? 10.949 -11.056 4.558 1.00 53.62 78 ILE A O 1
ATOM 621 N N . THR A 1 79 ? 12.232 -12.379 3.271 1.00 55.84 79 THR A N 1
ATOM 622 C CA . THR A 1 79 ? 12.851 -13.093 4.394 1.00 55.84 79 THR A CA 1
ATOM 623 C C . THR A 1 79 ? 13.731 -12.154 5.230 1.00 55.84 79 THR A C 1
ATOM 625 O O . THR A 1 79 ? 13.840 -12.339 6.440 1.00 55.84 79 THR A O 1
ATOM 628 N N . ASP A 1 80 ? 14.285 -11.104 4.619 1.00 57.19 80 ASP A N 1
ATOM 629 C CA . ASP A 1 80 ? 15.107 -10.110 5.314 1.00 57.19 80 ASP A CA 1
ATOM 630 C C . ASP A 1 80 ? 14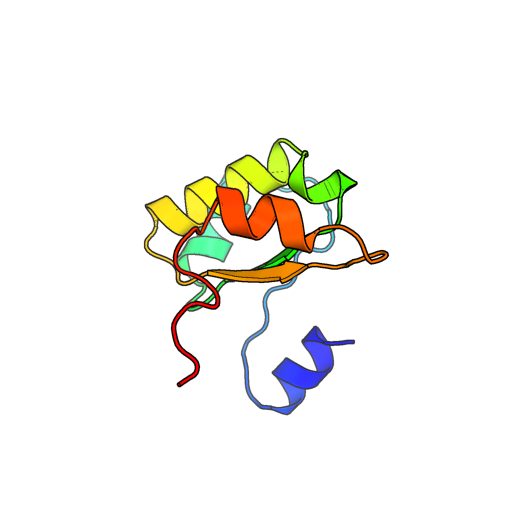.258 -9.077 6.080 1.00 57.19 80 ASP A C 1
ATOM 632 O O . ASP A 1 80 ? 14.615 -8.684 7.191 1.00 57.19 80 ASP A O 1
ATOM 636 N N . ILE A 1 81 ? 13.110 -8.658 5.528 1.00 55.28 81 ILE A N 1
ATOM 637 C CA . ILE A 1 81 ? 12.221 -7.656 6.154 1.00 55.28 81 ILE A CA 1
ATOM 638 C C . ILE A 1 81 ? 11.287 -8.296 7.197 1.00 55.28 81 ILE A C 1
ATOM 640 O O . ILE A 1 81 ? 10.998 -7.698 8.236 1.00 55.28 81 ILE A O 1
ATOM 644 N N . PHE A 1 82 ? 10.834 -9.526 6.950 1.00 56.88 82 PHE A N 1
ATOM 645 C CA . PHE A 1 82 ? 9.930 -10.282 7.817 1.00 56.88 82 PHE A CA 1
ATOM 646 C C . PHE A 1 82 ? 10.501 -11.684 8.101 1.00 56.88 82 PHE A C 1
ATOM 648 O O . PHE A 1 82 ? 9.970 -12.685 7.617 1.00 56.88 82 PHE A O 1
ATOM 655 N N . PRO A 1 83 ? 11.549 -11.804 8.939 1.00 55.81 83 PRO A N 1
ATOM 656 C CA . PRO A 1 83 ? 12.287 -13.060 9.155 1.00 55.81 83 PRO A CA 1
ATOM 657 C C . PRO A 1 83 ? 11.485 -14.196 9.814 1.00 55.81 83 PRO A C 1
ATOM 659 O O . PRO A 1 83 ? 11.978 -15.320 9.961 1.00 55.81 83 PRO A O 1
ATOM 662 N N . THR A 1 84 ? 10.255 -13.922 10.247 1.0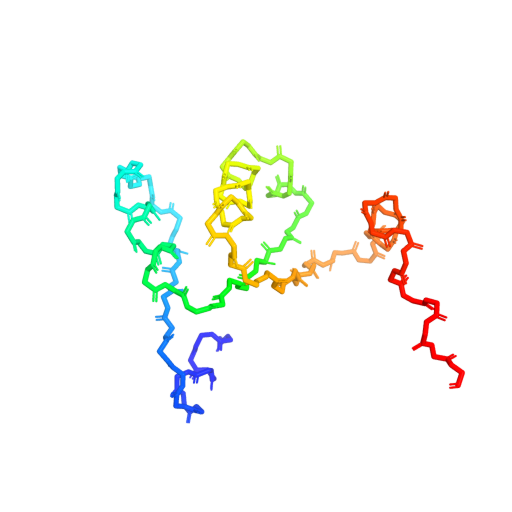0 53.78 84 THR A N 1
ATOM 663 C CA . THR A 1 84 ? 9.326 -14.899 10.831 1.00 53.78 84 THR A CA 1
ATOM 664 C C . THR A 1 84 ? 8.283 -15.417 9.841 1.00 53.78 84 THR A C 1
ATOM 666 O O . THR A 1 84 ? 7.604 -16.401 10.144 1.00 53.78 84 THR A O 1
ATOM 669 N N . TRP A 1 85 ? 8.161 -14.816 8.656 1.00 46.91 85 TRP A N 1
ATOM 670 C CA . TRP A 1 85 ? 7.233 -15.273 7.625 1.00 46.91 85 TRP A CA 1
ATOM 671 C C . TRP A 1 85 ? 7.730 -16.599 7.018 1.00 46.91 85 TRP A C 1
ATOM 673 O O . TRP A 1 85 ? 8.868 -16.701 6.573 1.00 46.91 85 TRP A O 1
ATOM 683 N N . GLY A 1 86 ? 6.897 -17.649 7.063 1.00 47.34 86 GLY A N 1
ATOM 684 C CA . GLY A 1 86 ? 7.218 -18.999 6.561 1.00 47.34 86 GLY A CA 1
ATOM 685 C C . GLY A 1 86 ? 7.704 -20.026 7.599 1.00 47.34 86 GLY A C 1
ATOM 686 O O . GLY A 1 86 ? 7.852 -21.197 7.262 1.00 47.34 86 GLY A O 1
ATOM 687 N N . LYS A 1 87 ? 7.907 -19.650 8.874 1.00 45.44 87 LYS A N 1
ATOM 688 C CA . LYS A 1 87 ? 8.290 -20.605 9.944 1.00 45.44 87 LYS A CA 1
ATOM 689 C C . LYS A 1 87 ? 7.117 -21.287 10.657 1.00 45.44 87 LYS A C 1
ATOM 691 O O . LYS A 1 87 ? 7.345 -22.133 11.517 1.00 45.44 87 LYS A O 1
ATOM 696 N N . GLN A 1 88 ? 5.877 -20.956 10.306 1.00 40.75 88 GLN A N 1
ATOM 697 C CA . GLN A 1 88 ? 4.677 -21.564 10.886 1.00 40.75 88 GLN A CA 1
ATOM 698 C C . GLN A 1 88 ? 3.837 -22.261 9.818 1.00 40.75 88 GLN A C 1
ATOM 700 O O . GLN A 1 88 ? 2.704 -21.884 9.562 1.00 40.75 88 GLN A O 1
ATOM 705 N N . CYS A 1 89 ? 4.408 -23.302 9.222 1.00 34.97 89 CYS A N 1
ATOM 706 C CA . CYS A 1 89 ? 3.637 -24.432 8.718 1.00 34.97 89 CYS A CA 1
ATOM 707 C C . CYS A 1 89 ? 4.353 -25.704 9.192 1.00 34.97 89 CYS A C 1
ATOM 709 O O . CYS A 1 89 ? 5.266 -26.200 8.533 1.00 34.97 89 CYS A O 1
ATOM 711 N N . LYS A 1 90 ? 3.984 -26.175 10.384 1.00 35.59 90 LYS A N 1
ATOM 712 C CA . LYS A 1 90 ? 4.063 -27.586 10.766 1.00 35.59 90 LYS A CA 1
ATOM 713 C C . LYS A 1 90 ? 2.653 -28.040 11.083 1.00 35.59 90 LYS A C 1
ATOM 715 O O . LYS A 1 90 ? 1.949 -27.241 11.738 1.00 35.59 90 LYS A O 1
#

Organism: NCBI:txid109957

pLDDT: mean 76.32, std 15.86, range [34.97, 94.38]

Radius of gyration: 14.46 Å; Cα contacts (8 Å, |Δi|>4): 66; chains: 1; bounding box: 34×44×25 Å

Nearest PDB structures (foldseek):
  2qi2-assembly1_A  TM=6.157E-01  e=7.884E-02  Thermoplasma acidophilum
  8ova-assembly1_AF  TM=5.855E-01  e=1.788E-01  Trypanosoma brucei brucei
  7r81-assembly1_N2  TM=5.267E-01  e=4.053E-01  Neurospora crassa
  7dha-assembly1_A  TM=5.006E-01  e=3.786E-0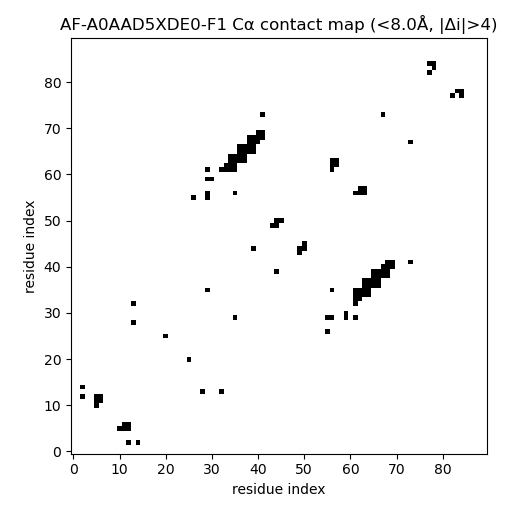1  Homo sapiens
  2p1r-assembly2_D  TM=5.941E-01  e=8.585E-01  Salmonella enterica subsp. enterica serovar Typhimurium str. LT2

InterPro domains:
  IPR000157 Toll/interleukin-1 receptor homology (TIR) domain [PF13676] (2-73)
  IPR000157 Toll/interleukin-1 receptor homology (TIR) domain [PS50104] (1-90)
  IPR035897 Toll/interleukin-1 receptor homology (TIR) domain superfamily [G3DSA:3.40.50.10140] (1-85)
  IPR035897 Toll/interleukin-1 receptor homology (TIR) domain superfamily [SSF52200] (4-78)

Foldseek 3Di:
DVQVVCVVVPDDDDDDPPDPDDPVVLLVVLLPDQAAEAEDEPVLCPDPVVVVSVVSNVVSVHHYHYDYPDPPDCPVVCCVVPVCPPPPDD